Protein AF-A0A929YK50-F1 (afdb_monomer_lite)

pLDDT: mean 88.08, std 14.33, range [38.28, 97.81]

Radius of gyration: 33.4 Å; chains: 1; bounding box: 66×20×93 Å

Structure (mmCIF, N/CA/C/O backbone):
data_AF-A0A929YK50-F1
#
_entry.id   AF-A0A929YK50-F1
#
loop_
_atom_site.group_PDB
_atom_site.id
_atom_site.type_symbol
_atom_site.label_atom_id
_atom_site.label_alt_id
_atom_site.label_comp_id
_atom_site.label_asym_id
_atom_site.label_entity_id
_atom_site.label_seq_id
_atom_site.pdbx_PDB_ins_code
_atom_site.Cartn_x
_atom_site.Cartn_y
_atom_site.Cartn_z
_atom_site.occupancy
_atom_site.B_iso_or_equiv
_atom_site.auth_seq_id
_atom_site.auth_comp_id
_atom_site.auth_asym_id
_atom_site.auth_atom_id
_atom_site.pdbx_PDB_model_num
ATOM 1 N N . MET A 1 1 ? 40.338 -12.571 -64.284 1.00 38.28 1 MET A N 1
ATOM 2 C CA . MET A 1 1 ? 40.535 -12.335 -62.837 1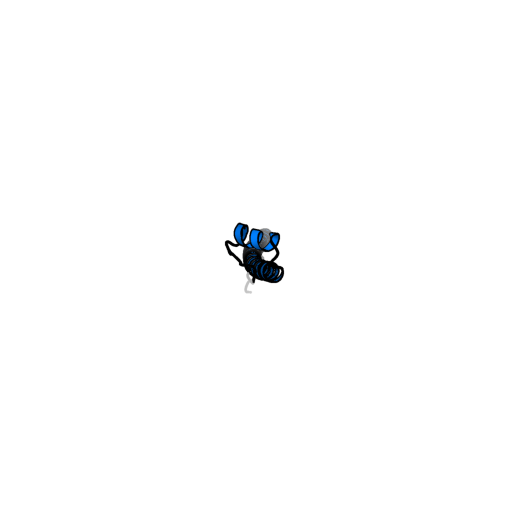.00 38.28 1 MET A CA 1
ATOM 3 C C . MET A 1 1 ? 39.320 -11.577 -62.327 1.00 38.28 1 MET A C 1
ATOM 5 O O . MET A 1 1 ? 39.094 -10.462 -62.776 1.00 38.28 1 MET A O 1
ATOM 9 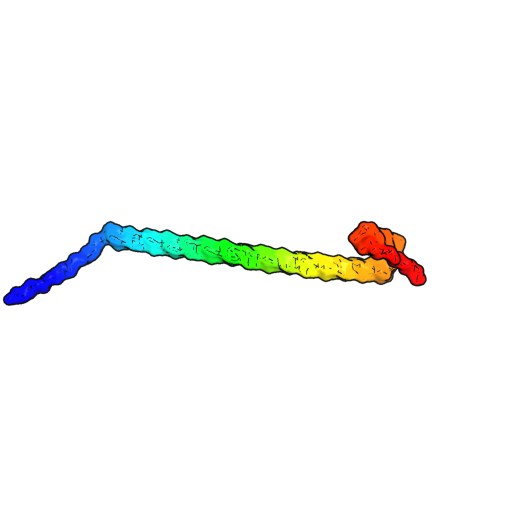N N . ALA A 1 2 ? 38.474 -12.205 -61.509 1.00 47.66 2 ALA A N 1
ATOM 10 C CA . ALA A 1 2 ? 37.271 -11.559 -60.988 1.00 47.66 2 ALA A CA 1
ATOM 11 C C . ALA A 1 2 ? 37.659 -10.626 -59.831 1.00 47.66 2 ALA A C 1
ATOM 13 O O . ALA A 1 2 ? 38.195 -11.083 -58.823 1.00 47.66 2 ALA A O 1
ATOM 14 N N . GLN A 1 3 ? 37.418 -9.322 -59.985 1.00 47.88 3 GLN A N 1
ATOM 15 C CA . GLN A 1 3 ? 37.553 -8.355 -58.897 1.00 47.88 3 GLN A CA 1
ATOM 16 C C . GLN A 1 3 ? 36.531 -8.698 -57.809 1.00 47.88 3 GLN A C 1
ATOM 18 O O . GLN A 1 3 ? 35.322 -8.538 -57.996 1.00 47.88 3 GLN A O 1
ATOM 23 N N . VAL A 1 4 ? 37.020 -9.174 -56.666 1.00 53.16 4 VAL A N 1
ATOM 24 C CA . VAL A 1 4 ? 36.219 -9.312 -55.450 1.00 53.16 4 VAL A CA 1
ATOM 25 C C . VAL A 1 4 ? 35.780 -7.904 -55.048 1.00 53.16 4 V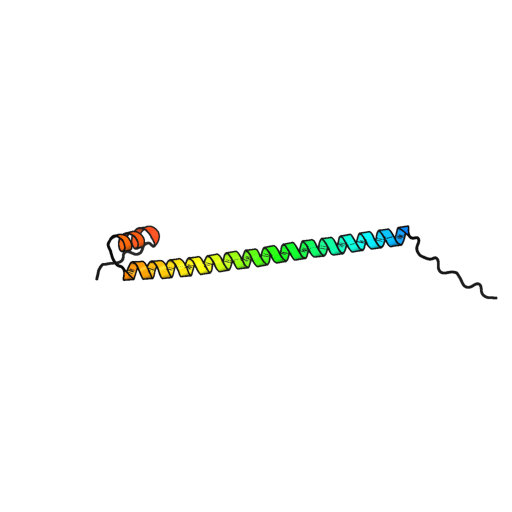AL A C 1
ATOM 27 O O . VAL A 1 4 ? 36.600 -7.080 -54.644 1.00 53.16 4 VAL A O 1
ATOM 30 N N . LYS A 1 5 ? 34.487 -7.598 -55.208 1.00 55.16 5 LYS A N 1
ATOM 31 C CA . LYS A 1 5 ? 33.896 -6.351 -54.711 1.00 55.16 5 LYS A CA 1
ATOM 32 C C . LYS A 1 5 ? 34.105 -6.302 -53.198 1.00 55.16 5 LYS A C 1
ATOM 34 O O . LYS A 1 5 ? 33.455 -7.040 -52.461 1.00 55.16 5 LYS A O 1
ATOM 39 N N . SER A 1 6 ? 35.011 -5.432 -52.756 1.00 59.38 6 SER A N 1
ATOM 40 C CA . SER A 1 6 ? 35.192 -5.102 -51.345 1.00 59.38 6 SER A CA 1
ATOM 41 C C . SER A 1 6 ? 33.844 -4.662 -50.766 1.00 59.38 6 SER A C 1
ATOM 43 O O . SER A 1 6 ? 33.233 -3.699 -51.244 1.00 59.38 6 SER A O 1
ATOM 45 N N . LYS A 1 7 ? 33.331 -5.412 -49.783 1.00 60.72 7 LYS A N 1
ATOM 46 C CA . LYS A 1 7 ? 32.156 -5.001 -49.010 1.00 60.72 7 LYS A CA 1
ATOM 47 C C . LYS A 1 7 ? 32.546 -3.724 -48.268 1.00 60.72 7 LYS A C 1
ATOM 49 O O . LYS A 1 7 ? 33.424 -3.764 -47.416 1.00 60.72 7 LYS A O 1
ATOM 54 N N . LYS A 1 8 ? 31.902 -2.599 -48.594 1.00 62.97 8 LYS A N 1
ATOM 55 C CA . LYS A 1 8 ? 32.054 -1.347 -47.839 1.00 62.97 8 LYS A CA 1
ATOM 56 C C . LYS A 1 8 ? 31.705 -1.613 -46.375 1.00 62.97 8 LYS A C 1
ATOM 58 O O . LYS A 1 8 ? 30.544 -1.887 -46.071 1.00 62.97 8 LYS A O 1
ATOM 63 N N . GLU A 1 9 ? 32.695 -1.517 -45.495 1.00 64.50 9 GLU A N 1
ATOM 64 C CA . GLU A 1 9 ? 32.456 -1.492 -44.057 1.00 64.50 9 GLU A CA 1
ATOM 65 C C . GLU A 1 9 ? 31.566 -0.285 -43.714 1.00 64.50 9 GLU A C 1
ATOM 67 O O . GLU A 1 9 ? 31.734 0.802 -44.287 1.00 64.50 9 GLU A O 1
ATOM 72 N N . PRO A 1 10 ? 30.558 -0.458 -42.843 1.00 61.28 10 PRO A N 1
ATOM 73 C CA . PRO A 1 10 ? 29.714 0.650 -42.425 1.00 61.28 10 PRO A CA 1
ATOM 74 C C . PRO A 1 10 ? 30.572 1.703 -41.715 1.00 61.28 10 PRO A C 1
ATOM 76 O O . PRO A 1 10 ? 31.360 1.375 -40.833 1.00 61.28 10 PRO A O 1
ATOM 79 N N . SER A 1 11 ? 30.426 2.978 -42.101 1.00 64.44 11 SER A N 1
ATOM 80 C CA . SER A 1 11 ? 31.216 4.052 -41.492 1.00 64.44 11 SER A CA 1
ATOM 81 C C . SER A 1 11 ? 30.946 4.131 -39.980 1.00 64.44 11 SER A C 1
ATOM 83 O O . SER A 1 11 ? 29.807 3.915 -39.553 1.00 64.44 11 SER A O 1
ATOM 85 N N . PRO A 1 12 ? 31.950 4.474 -39.156 1.00 65.88 12 PRO A N 1
ATOM 86 C CA . PRO A 1 12 ? 31.825 4.495 -37.696 1.00 65.88 12 PRO A CA 1
ATOM 87 C C . PRO A 1 12 ? 30.673 5.385 -37.198 1.00 65.88 12 PRO A C 1
ATOM 89 O O . PRO A 1 12 ? 29.994 5.024 -36.240 1.00 65.88 12 PRO A O 1
ATOM 92 N N . MET A 1 13 ? 30.364 6.480 -37.909 1.00 64.88 13 MET A N 1
ATOM 93 C CA . MET A 1 13 ? 29.193 7.330 -37.632 1.00 64.88 13 MET A CA 1
ATOM 94 C C . MET A 1 13 ? 27.856 6.574 -37.720 1.00 64.88 13 MET A C 1
ATOM 96 O O . MET A 1 13 ? 26.947 6.830 -36.936 1.00 64.88 13 MET A O 1
ATOM 100 N N . LYS A 1 14 ? 27.713 5.616 -38.647 1.00 71.06 14 LYS A N 1
ATOM 101 C CA . LYS A 1 14 ? 26.485 4.810 -38.764 1.00 71.06 14 LYS A CA 1
ATOM 102 C C . LYS A 1 14 ? 26.341 3.831 -37.601 1.00 71.06 14 LYS A C 1
ATOM 104 O O . LYS A 1 14 ? 25.232 3.639 -37.113 1.00 71.06 14 LYS A O 1
ATOM 109 N N . LEU A 1 15 ? 27.448 3.243 -37.144 1.00 71.69 15 LEU A N 1
ATOM 110 C CA . LEU A 1 15 ? 27.449 2.306 -36.018 1.00 71.69 15 LEU A CA 1
ATOM 111 C C . LEU A 1 15 ? 27.122 3.016 -34.692 1.00 71.69 15 LEU A C 1
ATOM 113 O O . LEU A 1 15 ? 26.332 2.507 -33.901 1.00 71.69 15 LEU A O 1
ATOM 117 N N . GLN A 1 16 ? 27.666 4.221 -34.488 1.00 76.69 16 GLN A N 1
ATOM 118 C CA . GLN A 1 16 ? 27.383 5.063 -33.318 1.00 76.69 16 GLN A CA 1
ATOM 119 C C . GLN A 1 16 ? 25.905 5.462 -33.232 1.00 76.69 16 GLN A C 1
ATOM 121 O O . GLN A 1 16 ? 25.301 5.341 -32.168 1.00 76.69 16 GLN A O 1
ATOM 126 N N . ASN A 1 17 ? 25.294 5.860 -34.353 1.00 83.06 17 ASN A N 1
ATOM 127 C CA . ASN A 1 17 ? 23.871 6.206 -34.387 1.00 83.06 17 ASN A CA 1
ATOM 128 C C . ASN A 1 17 ? 22.972 5.002 -34.070 1.00 83.06 17 ASN A C 1
ATOM 130 O O . ASN A 1 17 ? 21.992 5.150 -33.345 1.00 83.06 17 ASN A O 1
ATOM 134 N N . ILE A 1 18 ? 23.312 3.803 -34.559 1.00 86.62 18 ILE A N 1
ATOM 135 C CA . ILE A 1 18 ? 22.580 2.573 -34.213 1.00 86.62 18 ILE A CA 1
ATOM 136 C C . ILE A 1 18 ? 22.714 2.278 -32.714 1.00 86.62 18 ILE A C 1
ATOM 138 O O . ILE A 1 18 ? 21.712 1.999 -32.059 1.00 86.62 18 ILE A O 1
ATOM 142 N N . GLY A 1 19 ? 23.924 2.393 -32.157 1.00 88.19 19 GLY A N 1
ATOM 143 C CA . GLY A 1 19 ? 24.158 2.215 -30.722 1.00 88.19 19 GLY A CA 1
ATOM 144 C C . GLY A 1 19 ? 23.336 3.182 -29.867 1.00 88.19 19 GLY A C 1
ATOM 145 O O . GLY A 1 19 ? 22.711 2.763 -28.894 1.00 88.19 19 GLY A O 1
ATOM 146 N N . LEU A 1 20 ? 23.259 4.454 -30.271 1.00 92.56 20 LEU A N 1
ATOM 147 C CA . LEU A 1 20 ? 22.444 5.465 -29.597 1.00 92.56 20 LEU A CA 1
ATOM 148 C C . LEU A 1 20 ? 20.950 5.109 -29.630 1.00 92.56 20 LEU A C 1
ATOM 150 O O . LEU A 1 20 ? 20.283 5.171 -28.600 1.00 92.56 20 LEU A O 1
ATOM 154 N N . VAL A 1 21 ? 20.427 4.692 -30.787 1.00 93.50 21 VAL A N 1
ATOM 155 C CA . VAL A 1 21 ? 19.017 4.286 -30.925 1.00 93.50 21 VAL A CA 1
ATOM 156 C C . VAL A 1 21 ? 18.705 3.083 -30.035 1.00 93.50 21 VAL A C 1
ATOM 158 O O . VAL A 1 21 ? 17.691 3.084 -29.339 1.00 93.50 21 VAL A O 1
ATOM 161 N N . VAL A 1 22 ? 19.586 2.081 -29.997 1.00 95.19 22 VAL A N 1
ATOM 162 C CA . VAL A 1 22 ? 19.417 0.905 -29.130 1.00 95.19 22 VAL A CA 1
ATOM 163 C C . VAL A 1 22 ? 19.411 1.306 -27.652 1.00 95.19 22 VAL A C 1
ATOM 165 O O . VAL A 1 22 ? 18.535 0.867 -26.908 1.00 95.19 22 VAL A O 1
ATOM 168 N N . LEU A 1 23 ? 20.327 2.181 -27.227 1.00 96.00 23 LEU A N 1
ATOM 169 C CA . LEU A 1 23 ? 20.372 2.680 -25.848 1.00 96.00 23 LEU A CA 1
ATOM 170 C C . LEU A 1 23 ? 19.097 3.433 -25.458 1.00 96.00 23 LEU A C 1
ATOM 172 O O . LEU A 1 23 ? 18.581 3.231 -24.357 1.00 96.00 23 LEU A O 1
ATOM 176 N N . ILE A 1 24 ? 18.556 4.257 -26.359 1.00 96.31 24 ILE A N 1
ATOM 177 C CA . ILE A 1 24 ? 17.289 4.964 -26.134 1.00 96.31 24 ILE A CA 1
ATOM 178 C C . ILE A 1 24 ? 16.147 3.958 -25.950 1.00 96.31 24 ILE A C 1
ATOM 180 O O . ILE A 1 24 ? 15.381 4.076 -24.995 1.00 96.31 24 ILE A O 1
ATOM 184 N N . LEU A 1 25 ? 16.052 2.940 -26.809 1.00 96.62 25 LEU A N 1
ATOM 185 C CA . LEU A 1 25 ? 14.995 1.927 -26.721 1.00 96.62 25 LEU A CA 1
ATOM 186 C C . LEU A 1 25 ? 15.067 1.120 -25.418 1.00 96.62 25 LEU A C 1
ATOM 188 O O . LEU A 1 25 ? 14.042 0.928 -24.764 1.00 96.62 25 LEU A O 1
ATOM 192 N N . ILE A 1 26 ? 16.267 0.699 -25.007 1.00 97.12 26 ILE A N 1
ATOM 193 C CA . ILE A 1 26 ? 16.477 -0.006 -23.732 1.00 97.12 26 ILE A CA 1
ATOM 194 C C . ILE A 1 26 ? 16.083 0.890 -22.552 1.00 97.12 26 ILE A C 1
ATOM 196 O O . ILE A 1 26 ? 15.411 0.438 -21.622 1.00 97.12 26 ILE A O 1
ATOM 200 N N . SER A 1 27 ? 16.458 2.169 -22.600 1.00 96.88 27 SER A N 1
ATOM 201 C CA . SER A 1 27 ? 16.124 3.132 -21.546 1.00 96.88 27 SER A CA 1
ATOM 202 C C . SER A 1 27 ? 14.611 3.330 -21.431 1.00 96.88 27 SER A C 1
ATOM 204 O O . SER A 1 27 ? 14.066 3.265 -20.332 1.00 96.88 27 SER A O 1
ATOM 206 N N . LEU A 1 28 ? 13.908 3.488 -22.558 1.00 97.19 28 LEU A N 1
ATOM 207 C CA . LEU A 1 28 ? 12.448 3.614 -22.582 1.00 97.19 28 LEU A CA 1
ATOM 208 C C . LEU A 1 28 ? 11.750 2.357 -22.055 1.00 97.19 28 LEU A C 1
ATOM 210 O O . LEU A 1 28 ? 10.831 2.467 -21.243 1.00 97.19 28 LEU A O 1
ATOM 214 N N . ALA A 1 29 ? 12.209 1.169 -22.458 1.00 97.06 29 ALA A N 1
ATOM 215 C CA . ALA A 1 29 ? 11.682 -0.093 -21.944 1.00 97.06 29 ALA A CA 1
ATOM 216 C C . ALA A 1 29 ? 11.875 -0.203 -20.422 1.00 97.06 29 ALA A C 1
ATOM 218 O O . ALA A 1 29 ? 10.956 -0.591 -19.703 1.00 97.06 29 ALA A O 1
ATOM 219 N N . THR A 1 30 ? 13.040 0.209 -19.919 1.00 97.69 30 THR A N 1
ATOM 220 C CA . THR A 1 30 ? 13.351 0.206 -18.483 1.00 97.69 30 THR A CA 1
ATOM 221 C C . THR A 1 30 ? 12.434 1.156 -17.711 1.00 97.69 30 THR A C 1
ATOM 223 O O . THR A 1 30 ? 11.883 0.781 -16.677 1.00 97.69 30 THR A O 1
ATOM 226 N N . ILE A 1 31 ? 12.211 2.370 -18.225 1.00 97.81 31 ILE A N 1
ATOM 227 C CA . ILE A 1 31 ? 11.284 3.339 -17.623 1.00 97.81 31 ILE A CA 1
ATOM 228 C C . ILE A 1 31 ? 9.859 2.771 -17.590 1.00 97.81 31 ILE A C 1
ATOM 230 O O . ILE A 1 31 ? 9.209 2.824 -16.547 1.00 97.81 31 ILE A O 1
ATOM 234 N N . ALA A 1 32 ? 9.386 2.183 -18.692 1.00 97.56 32 ALA A N 1
ATOM 235 C CA . ALA A 1 32 ? 8.051 1.594 -18.764 1.00 97.56 32 ALA A CA 1
ATOM 236 C C . ALA A 1 32 ? 7.863 0.460 -17.741 1.00 97.56 32 ALA A C 1
ATOM 238 O O . ALA A 1 32 ? 6.860 0.433 -17.027 1.00 97.56 32 ALA A O 1
ATOM 239 N N . LEU A 1 33 ? 8.848 -0.436 -17.614 1.00 97.81 33 LEU A N 1
ATOM 240 C CA . LEU A 1 33 ? 8.822 -1.516 -16.625 1.00 97.81 33 LEU A CA 1
ATOM 241 C C . LEU A 1 33 ? 8.799 -0.980 -15.189 1.00 97.81 33 LEU A C 1
ATOM 243 O O . LEU A 1 33 ? 8.018 -1.467 -14.374 1.00 97.81 33 LEU A O 1
ATOM 247 N N . ASN A 1 34 ? 9.590 0.052 -14.886 1.00 97.62 34 ASN A N 1
ATOM 248 C CA . ASN A 1 34 ? 9.591 0.676 -13.563 1.00 97.62 34 ASN A CA 1
ATOM 249 C C . ASN A 1 34 ? 8.237 1.311 -13.222 1.00 97.62 34 ASN A C 1
ATOM 251 O O . ASN A 1 34 ? 7.759 1.152 -12.101 1.00 97.62 34 ASN A O 1
ATOM 255 N N . ILE A 1 35 ? 7.579 1.973 -14.179 1.00 97.69 35 ILE A N 1
ATOM 256 C CA . ILE A 1 35 ? 6.232 2.532 -13.976 1.00 97.69 35 ILE A CA 1
ATOM 257 C C . ILE A 1 35 ? 5.228 1.417 -13.654 1.00 97.69 35 ILE A C 1
ATOM 259 O O . ILE A 1 35 ? 4.445 1.541 -12.711 1.00 97.69 35 ILE A O 1
ATOM 263 N N . ILE A 1 36 ? 5.266 0.310 -14.401 1.00 97.38 36 ILE A N 1
ATOM 264 C CA . ILE A 1 36 ? 4.388 -0.844 -14.160 1.00 97.38 36 ILE A CA 1
ATOM 265 C C . ILE A 1 36 ? 4.643 -1.433 -12.767 1.00 97.38 36 ILE A C 1
ATOM 267 O O . ILE A 1 36 ? 3.689 -1.685 -12.029 1.00 97.38 36 ILE A O 1
ATOM 271 N N . LEU A 1 37 ? 5.911 -1.608 -12.385 1.00 97.69 37 LEU A N 1
ATOM 272 C CA . LEU A 1 37 ? 6.291 -2.145 -11.080 1.00 97.69 37 LEU A CA 1
ATOM 273 C C . LEU A 1 37 ? 5.781 -1.254 -9.940 1.00 97.69 37 LEU A C 1
ATOM 275 O O . LEU A 1 37 ? 5.159 -1.752 -9.004 1.00 97.69 37 LEU A O 1
ATOM 279 N N . VAL A 1 38 ? 5.989 0.062 -10.036 1.00 97.25 38 VAL A N 1
ATOM 280 C CA . VAL A 1 38 ? 5.518 1.028 -9.031 1.00 97.25 38 VAL A CA 1
ATOM 281 C C . VAL A 1 38 ? 3.996 0.981 -8.903 1.00 97.25 38 VAL A C 1
ATOM 283 O O . VAL A 1 38 ? 3.477 0.949 -7.787 1.00 97.25 38 VAL A O 1
ATOM 286 N N . ASN A 1 39 ? 3.270 0.904 -10.020 1.00 96.06 39 ASN A N 1
ATOM 287 C CA . ASN A 1 39 ? 1.810 0.800 -10.002 1.00 96.06 39 ASN A CA 1
ATOM 288 C C . ASN A 1 39 ? 1.326 -0.506 -9.353 1.00 96.06 39 ASN A C 1
ATOM 290 O O . ASN A 1 39 ? 0.384 -0.490 -8.553 1.00 96.06 39 ASN A O 1
ATOM 294 N N . ALA A 1 40 ? 1.975 -1.632 -9.658 1.00 96.62 40 ALA A N 1
ATOM 295 C CA . ALA A 1 40 ? 1.648 -2.925 -9.066 1.00 96.62 40 ALA A CA 1
ATOM 296 C C . ALA A 1 40 ? 1.904 -2.926 -7.551 1.00 96.62 40 ALA A C 1
ATOM 298 O O . ALA A 1 40 ? 1.011 -3.266 -6.773 1.00 96.62 40 ALA A O 1
ATOM 299 N N . VAL A 1 41 ? 3.082 -2.463 -7.122 1.00 97.19 41 VAL A N 1
ATOM 300 C CA . VAL A 1 41 ? 3.445 -2.351 -5.701 1.00 97.19 41 VAL A CA 1
ATOM 301 C C . VAL A 1 41 ? 2.488 -1.411 -4.968 1.00 97.19 41 VAL A C 1
ATOM 303 O O . VAL A 1 41 ? 1.969 -1.767 -3.912 1.00 97.19 41 VAL A O 1
ATOM 306 N N . GLY A 1 42 ? 2.171 -0.249 -5.545 1.00 96.62 42 GLY A N 1
ATOM 307 C CA . GLY A 1 42 ? 1.218 0.693 -4.959 1.00 96.62 42 GLY A CA 1
ATOM 308 C C . GLY A 1 42 ? -0.186 0.102 -4.795 1.00 96.62 42 GLY A C 1
ATOM 309 O O . GLY A 1 42 ? -0.850 0.354 -3.790 1.00 96.62 42 GLY A O 1
ATOM 310 N N . THR A 1 43 ? -0.630 -0.724 -5.744 1.00 96.31 43 THR A N 1
ATOM 311 C CA . THR A 1 43 ? -1.922 -1.425 -5.656 1.00 96.31 43 THR A CA 1
ATOM 312 C C . THR A 1 43 ? -1.920 -2.458 -4.531 1.00 96.31 43 THR A C 1
ATOM 314 O O . THR A 1 43 ? -2.864 -2.504 -3.742 1.00 96.31 43 THR A O 1
ATOM 317 N N . ILE A 1 44 ? -0.843 -3.240 -4.406 1.00 97.12 44 ILE A N 1
ATOM 318 C CA . ILE A 1 44 ? -0.688 -4.233 -3.335 1.00 97.12 44 ILE A CA 1
ATOM 319 C C . ILE A 1 44 ? -0.683 -3.552 -1.963 1.00 97.12 44 ILE A C 1
ATOM 321 O O . ILE A 1 44 ? -1.399 -3.999 -1.071 1.00 97.12 44 ILE A O 1
ATOM 325 N N . ILE A 1 45 ? 0.052 -2.447 -1.803 1.00 97.06 45 ILE A N 1
ATOM 326 C CA . ILE A 1 45 ? 0.098 -1.687 -0.543 1.00 97.06 45 ILE A CA 1
ATOM 327 C C . ILE A 1 45 ? -1.297 -1.188 -0.158 1.00 97.06 45 ILE A C 1
ATOM 329 O O . ILE A 1 45 ? -1.717 -1.367 0.983 1.00 97.06 45 ILE A O 1
ATOM 333 N N . LYS A 1 46 ? -2.047 -0.608 -1.104 1.00 96.25 46 LYS A N 1
ATOM 334 C CA . LYS A 1 46 ? -3.420 -0.140 -0.846 1.00 96.25 46 LYS A CA 1
ATOM 335 C C . LYS A 1 46 ? -4.338 -1.279 -0.407 1.00 96.25 46 LYS A C 1
ATOM 337 O O . LYS A 1 46 ? -5.104 -1.112 0.540 1.00 96.25 46 LYS A O 1
ATOM 342 N N . LEU A 1 47 ? -4.248 -2.434 -1.067 1.00 95.50 47 LEU A N 1
ATOM 343 C CA . LEU A 1 47 ? -5.048 -3.605 -0.715 1.00 95.50 47 LEU A CA 1
ATOM 344 C C . LEU A 1 47 ? -4.680 -4.139 0.676 1.00 95.50 47 LEU A C 1
ATOM 346 O O . LEU A 1 47 ? -5.563 -4.394 1.493 1.00 95.50 47 LEU A O 1
ATOM 350 N N . GLN A 1 48 ? -3.383 -4.251 0.971 1.00 94.88 48 GLN A N 1
ATOM 351 C CA . GLN A 1 48 ? -2.892 -4.662 2.286 1.00 94.88 48 GLN A CA 1
ATOM 352 C C . GLN A 1 48 ? -3.350 -3.701 3.382 1.00 94.88 48 GLN A C 1
ATOM 354 O O . GLN A 1 48 ? -3.819 -4.153 4.422 1.00 94.88 48 GLN A O 1
ATOM 359 N N . GLN A 1 49 ? -3.283 -2.392 3.141 1.00 95.94 49 GLN A N 1
ATOM 360 C CA . GLN A 1 49 ? -3.749 -1.386 4.091 1.00 95.94 49 GLN A CA 1
ATOM 361 C C . GLN A 1 49 ? -5.261 -1.491 4.335 1.00 95.94 49 GLN A C 1
ATOM 363 O O . GLN A 1 49 ? -5.700 -1.419 5.480 1.00 95.94 49 GLN A O 1
ATOM 368 N N . ALA A 1 50 ? -6.065 -1.716 3.291 1.00 95.50 50 ALA A N 1
ATOM 369 C CA . ALA A 1 50 ? -7.508 -1.906 3.432 1.00 95.50 50 ALA A CA 1
ATOM 370 C C . ALA A 1 50 ? -7.852 -3.170 4.242 1.00 95.50 50 ALA A C 1
ATOM 372 O O . ALA A 1 50 ? -8.692 -3.122 5.146 1.00 95.50 50 ALA A O 1
ATOM 373 N N . HIS A 1 51 ? -7.176 -4.289 3.962 1.00 94.50 51 HIS A N 1
ATOM 374 C CA . HIS A 1 51 ? -7.345 -5.532 4.718 1.00 94.50 51 HIS A CA 1
ATOM 375 C C . HIS A 1 51 ? -6.903 -5.375 6.175 1.00 94.50 51 HIS A C 1
ATOM 377 O O . HIS A 1 51 ? -7.631 -5.778 7.082 1.00 94.50 51 HIS A O 1
ATOM 383 N N . PHE A 1 52 ? -5.752 -4.742 6.406 1.00 95.06 52 PHE A N 1
ATOM 384 C CA . PHE A 1 52 ? -5.246 -4.475 7.747 1.00 95.06 52 PHE A CA 1
ATOM 385 C C . PHE A 1 52 ? -6.212 -3.598 8.546 1.00 95.06 52 PHE A C 1
ATOM 387 O O . PHE A 1 52 ? -6.575 -3.964 9.658 1.00 95.06 52 PHE A O 1
ATOM 394 N N . ASN A 1 53 ? -6.698 -2.495 7.969 1.00 94.12 53 ASN A N 1
ATOM 395 C CA . ASN A 1 53 ? -7.659 -1.613 8.634 1.00 94.12 53 ASN A CA 1
ATOM 396 C C . ASN A 1 53 ? -8.963 -2.343 8.975 1.00 94.12 53 ASN A C 1
ATOM 398 O O . ASN A 1 53 ? -9.520 -2.147 10.052 1.00 94.12 53 ASN A O 1
ATOM 402 N N . THR A 1 54 ? -9.436 -3.214 8.082 1.00 94.69 54 THR A N 1
ATOM 403 C CA . THR A 1 54 ? -10.632 -4.029 8.330 1.00 94.69 54 THR A CA 1
ATOM 404 C C . THR A 1 54 ? -10.420 -4.959 9.524 1.00 94.69 54 THR A C 1
ATOM 406 O O . THR A 1 54 ? -11.233 -4.967 10.448 1.00 94.69 54 THR A O 1
ATOM 409 N N . LEU A 1 55 ? -9.306 -5.697 9.541 1.00 95.12 55 LEU A N 1
ATOM 410 C CA . LEU A 1 55 ? -8.978 -6.624 10.624 1.00 95.12 55 LEU A CA 1
ATOM 411 C C . LEU A 1 55 ? -8.738 -5.894 11.953 1.00 95.12 55 LEU A C 1
ATOM 413 O O . LEU A 1 55 ? -9.193 -6.350 13.004 1.00 95.12 55 LEU A O 1
ATOM 417 N N . TYR A 1 56 ? -8.058 -4.748 11.905 1.00 94.94 56 TYR A N 1
ATOM 418 C CA . TYR A 1 56 ? -7.826 -3.891 13.061 1.00 94.94 56 TYR A CA 1
ATOM 419 C C . TYR A 1 56 ? -9.153 -3.424 13.661 1.00 94.94 56 TYR A C 1
ATOM 421 O O . TYR A 1 56 ? -9.380 -3.619 14.852 1.00 94.94 56 TYR A O 1
ATOM 429 N N . ASN A 1 57 ? -10.067 -2.903 12.836 1.00 94.00 57 ASN A N 1
ATOM 430 C CA . ASN A 1 57 ? -11.380 -2.453 13.295 1.00 94.00 57 ASN A CA 1
ATOM 431 C C . ASN A 1 57 ? -12.202 -3.603 13.889 1.00 94.00 57 ASN A C 1
ATOM 433 O O . ASN A 1 57 ? -12.827 -3.433 14.930 1.00 94.00 57 ASN A O 1
ATOM 437 N N . GLN A 1 58 ? -12.179 -4.790 13.275 1.00 95.12 58 GLN A N 1
ATOM 438 C CA . GLN A 1 58 ? -12.861 -5.970 13.817 1.00 95.12 58 GLN A CA 1
ATOM 439 C C . GLN A 1 58 ? -12.298 -6.381 15.181 1.00 95.12 58 GLN A C 1
ATOM 441 O O . GLN A 1 58 ? -13.061 -6.608 16.120 1.00 95.12 58 GLN A O 1
ATOM 446 N N . THR A 1 59 ? -10.970 -6.432 15.300 1.00 95.25 59 THR A N 1
ATOM 447 C CA . THR A 1 59 ? -10.285 -6.762 16.557 1.00 95.25 59 THR A CA 1
ATOM 448 C C . THR A 1 59 ? -10.583 -5.724 17.633 1.00 95.25 59 THR A C 1
ATOM 450 O O . THR A 1 59 ? -10.911 -6.085 18.758 1.00 95.25 59 THR A O 1
ATOM 453 N N . LYS A 1 60 ? -10.543 -4.435 17.285 1.00 95.81 60 LYS A N 1
ATOM 454 C CA . LYS A 1 60 ? -10.848 -3.333 18.201 1.00 95.81 60 LYS A CA 1
ATOM 455 C C . LYS A 1 60 ? -12.299 -3.382 18.675 1.00 95.81 60 LYS A C 1
ATOM 457 O O . LYS A 1 60 ? -12.546 -3.269 19.868 1.00 95.81 60 LYS A O 1
ATOM 462 N N . VAL A 1 61 ? -13.260 -3.615 17.779 1.00 96.19 61 VAL A N 1
ATOM 463 C CA . VAL A 1 61 ? -14.672 -3.796 18.156 1.00 96.19 61 VAL A CA 1
ATOM 464 C C . VAL A 1 61 ? -14.846 -4.987 19.097 1.00 96.19 61 VAL A C 1
ATOM 466 O O . VAL A 1 61 ? -15.619 -4.894 20.048 1.00 96.19 61 VAL A O 1
ATOM 469 N N . LEU A 1 62 ? -14.151 -6.101 18.850 1.00 95.81 62 LEU A N 1
ATOM 470 C CA . LEU A 1 62 ? -14.201 -7.270 19.726 1.00 95.81 62 LEU A CA 1
ATOM 471 C C . LEU A 1 62 ? -13.646 -6.949 21.119 1.00 95.81 62 LEU A C 1
ATOM 473 O O . LEU A 1 62 ? -14.315 -7.232 22.106 1.00 95.81 62 LEU A O 1
ATOM 477 N N . ASP A 1 63 ? -12.476 -6.316 21.192 1.00 96.38 63 ASP A N 1
ATOM 478 C CA . ASP A 1 63 ? -11.846 -5.904 22.450 1.00 96.38 63 ASP A CA 1
ATOM 479 C C . ASP A 1 63 ? -12.760 -4.975 23.267 1.00 96.38 63 ASP A C 1
ATOM 481 O O . ASP A 1 63 ? -13.022 -5.221 24.443 1.00 96.38 63 ASP A O 1
ATOM 485 N N . LEU A 1 64 ? -13.367 -3.975 22.620 1.00 96.31 64 LEU A N 1
ATOM 486 C CA . LEU A 1 64 ? -14.319 -3.068 23.268 1.00 96.31 64 LEU A CA 1
ATOM 487 C C . LEU A 1 64 ? -15.568 -3.797 23.793 1.00 96.31 64 LEU A C 1
ATOM 489 O O . LEU A 1 64 ? -16.067 -3.475 24.874 1.00 96.31 64 LEU A O 1
ATOM 493 N N . LYS A 1 65 ? -16.078 -4.788 23.051 1.00 94.06 65 LYS A N 1
ATOM 494 C CA . LYS A 1 65 ? -17.215 -5.616 23.489 1.00 94.06 65 LYS A CA 1
ATOM 495 C C . LYS A 1 65 ? -16.857 -6.520 24.665 1.00 94.06 65 LYS A C 1
ATOM 497 O O . LYS A 1 65 ? -17.716 -6.754 25.507 1.00 94.06 65 LYS A O 1
ATOM 502 N N . VAL A 1 66 ? -15.622 -7.021 24.714 1.00 94.19 66 VAL A N 1
ATOM 503 C CA . VAL A 1 66 ? -15.120 -7.851 25.818 1.00 94.19 66 VAL A CA 1
ATOM 504 C C . VAL A 1 66 ? -14.909 -7.008 27.075 1.00 94.19 66 VAL A C 1
ATOM 506 O O . VAL A 1 66 ? -15.355 -7.412 28.145 1.00 94.19 66 VAL A O 1
ATOM 509 N N . ASN A 1 67 ? -14.296 -5.827 26.952 1.00 94.31 67 ASN A N 1
ATOM 510 C CA . ASN A 1 67 ? -14.071 -4.927 28.086 1.00 94.31 67 ASN A CA 1
ATOM 511 C C . 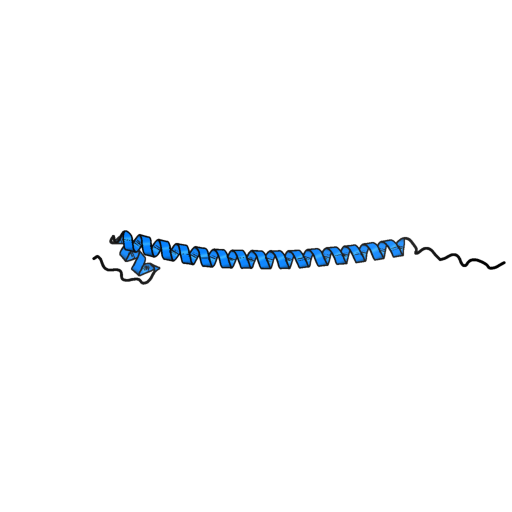ASN A 1 67 ? -15.395 -4.420 28.677 1.00 94.31 67 ASN A C 1
ATOM 513 O O . ASN A 1 67 ? -15.558 -4.405 29.895 1.00 94.31 67 ASN A O 1
ATOM 517 N N . ASN A 1 68 ? -16.349 -4.029 27.819 1.00 91.75 68 ASN A N 1
ATOM 518 C CA . ASN A 1 68 ? -17.710 -3.623 28.193 1.00 91.75 68 ASN A CA 1
ATOM 519 C C . ASN A 1 68 ? -17.778 -2.662 29.398 1.00 91.75 68 ASN A C 1
ATOM 521 O O . ASN A 1 68 ? -18.683 -2.727 30.239 1.00 91.75 68 ASN A O 1
ATOM 525 N N . ASP A 1 69 ? -16.825 -1.745 29.508 1.00 94.31 69 ASP A N 1
ATOM 526 C CA . ASP A 1 69 ? -16.929 -0.606 30.410 1.00 94.31 69 ASP A CA 1
ATOM 527 C C . ASP A 1 69 ? -17.687 0.546 29.722 1.00 94.31 69 ASP A C 1
ATOM 529 O O . ASP A 1 69 ? -18.103 0.463 28.562 1.00 94.31 69 ASP A O 1
ATOM 533 N N . GLU A 1 70 ? -17.962 1.615 30.465 1.00 94.31 70 GLU A N 1
ATOM 534 C CA . GLU A 1 70 ? -18.699 2.763 29.925 1.00 94.31 70 GLU A CA 1
ATOM 535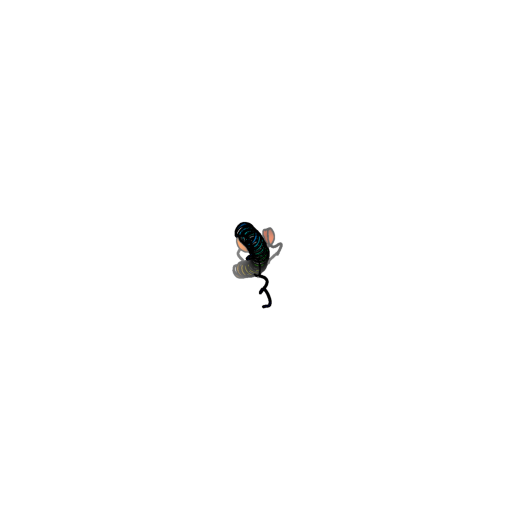 C C . GLU A 1 70 ? -17.953 3.454 28.783 1.00 94.31 70 GLU A C 1
ATOM 537 O O . GLU A 1 70 ? -18.572 3.822 27.783 1.00 94.31 70 GLU A O 1
ATOM 542 N N . SER A 1 71 ? -16.626 3.549 28.891 1.00 94.25 71 SER A N 1
ATOM 543 C CA . SER A 1 71 ? -15.774 4.115 27.846 1.00 94.25 71 SER A CA 1
ATOM 544 C C . SER A 1 71 ? -15.852 3.289 26.562 1.00 94.25 71 SER A C 1
ATOM 546 O O . SER A 1 71 ? -16.016 3.840 25.477 1.00 94.25 71 SER A O 1
ATOM 548 N N . SER A 1 72 ? -15.810 1.966 26.681 1.00 95.06 72 SER A N 1
ATOM 549 C CA . SER A 1 72 ? -15.810 1.030 25.564 1.00 95.06 72 SER A CA 1
ATOM 550 C C . SER A 1 72 ? -17.151 1.024 24.839 1.00 95.06 72 SER A C 1
ATOM 552 O O . SER A 1 72 ? -17.193 1.070 23.611 1.00 95.06 72 SER A O 1
ATOM 554 N N . ARG A 1 73 ? -18.266 1.049 25.583 1.00 94.56 73 ARG A N 1
ATOM 555 C CA . ARG A 1 73 ? -19.611 1.201 24.999 1.00 94.56 73 ARG A CA 1
ATOM 556 C C . ARG A 1 73 ? -19.783 2.543 24.292 1.00 94.56 73 ARG A C 1
ATOM 558 O O . ARG A 1 73 ? -20.382 2.593 23.220 1.00 94.56 73 ARG A O 1
ATOM 565 N N . LYS A 1 74 ? -19.252 3.623 24.874 1.00 95.00 74 LYS A N 1
ATOM 566 C CA . LYS A 1 74 ? -19.271 4.949 24.249 1.00 95.00 74 LYS A CA 1
ATOM 567 C C . LYS A 1 74 ? -18.479 4.946 22.941 1.00 95.00 74 LYS A C 1
ATOM 569 O O . LYS A 1 74 ? -19.002 5.399 21.928 1.00 95.00 74 LYS A O 1
ATOM 574 N N . GLU A 1 75 ? -17.282 4.362 22.936 1.00 95.50 75 GLU A N 1
ATOM 575 C CA . GLU A 1 75 ? -16.448 4.246 21.735 1.00 95.50 75 GLU A CA 1
ATOM 576 C C . GLU A 1 75 ? -17.137 3.406 20.642 1.00 95.50 75 GLU A C 1
ATOM 578 O O . GLU A 1 75 ? -17.182 3.809 19.480 1.00 95.50 75 GLU A O 1
ATOM 583 N N . LEU A 1 76 ? -17.758 2.278 21.012 1.00 95.44 76 LEU A N 1
ATOM 584 C CA . LEU A 1 76 ? -18.560 1.452 20.099 1.00 95.44 76 LEU A CA 1
ATOM 585 C C . LEU A 1 76 ? -19.709 2.236 19.456 1.00 95.44 76 LEU A C 1
ATOM 587 O O . LEU A 1 76 ? -19.948 2.099 18.255 1.00 95.44 76 LEU A O 1
ATOM 591 N N . LYS A 1 77 ? -20.398 3.080 20.226 1.00 95.31 77 LYS A N 1
ATOM 592 C CA . LYS A 1 77 ? -21.504 3.895 19.721 1.00 95.31 77 LYS A CA 1
ATOM 593 C C . LYS A 1 77 ? -21.024 5.034 18.824 1.00 95.31 77 LYS A C 1
ATOM 595 O O . LYS A 1 77 ? -21.588 5.230 17.753 1.00 95.31 77 LYS A O 1
ATOM 600 N N . GLU A 1 78 ? -19.994 5.764 19.242 1.00 95.31 78 GLU A N 1
ATOM 601 C CA . GLU A 1 78 ? -19.509 6.959 18.540 1.00 95.31 78 GLU A CA 1
ATOM 602 C C . GLU A 1 78 ? -18.757 6.624 17.248 1.00 95.31 78 GLU A C 1
ATOM 604 O O . GLU A 1 78 ? -18.993 7.263 16.225 1.00 95.31 78 GLU A O 1
ATOM 609 N N . TYR A 1 79 ? -17.883 5.615 17.271 1.00 94.06 79 TYR A N 1
ATOM 610 C CA . TYR A 1 79 ? -16.990 5.323 16.143 1.00 94.06 79 TYR A CA 1
ATOM 611 C C . TYR A 1 79 ? -17.451 4.152 15.278 1.00 94.06 79 TYR A C 1
ATOM 613 O O . TYR A 1 79 ? -17.094 4.085 14.102 1.00 94.06 79 TYR A O 1
ATOM 621 N N . TYR A 1 80 ? -18.250 3.238 15.834 1.00 92.38 80 TYR A N 1
ATOM 622 C CA . TYR A 1 80 ? -18.675 2.020 15.137 1.00 92.38 80 TYR A CA 1
ATOM 623 C C . TYR A 1 80 ? -20.196 1.904 14.981 1.00 92.38 80 TYR A C 1
ATOM 625 O O . TYR A 1 80 ? -20.660 0.960 14.345 1.00 92.38 80 TYR A O 1
ATOM 633 N N . ASN A 1 81 ? -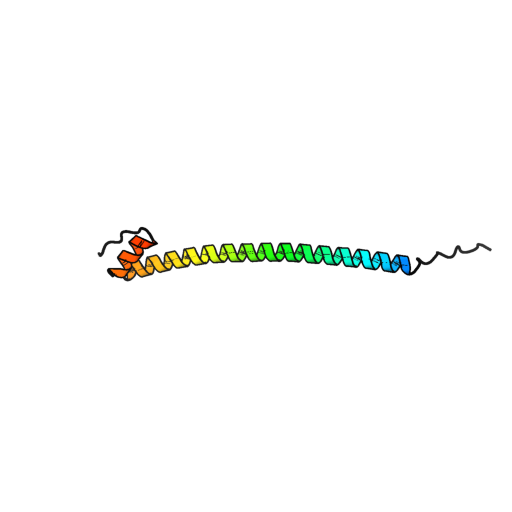20.975 2.860 15.511 1.00 93.81 81 ASN A N 1
ATOM 634 C CA . ASN A 1 81 ? -22.442 2.852 15.504 1.00 93.81 81 ASN A CA 1
ATOM 635 C C . ASN A 1 81 ? -23.048 1.551 16.078 1.00 93.81 81 ASN A C 1
ATOM 637 O O . ASN A 1 81 ? -24.052 1.035 15.588 1.00 93.81 81 ASN A O 1
ATOM 641 N N . ILE A 1 82 ? -22.409 0.996 17.111 1.00 92.75 82 ILE A N 1
ATOM 642 C CA . ILE A 1 82 ? -22.855 -0.208 17.817 1.00 92.75 82 ILE A CA 1
ATOM 643 C C . ILE A 1 82 ? -23.351 0.203 19.205 1.00 92.75 82 ILE A C 1
ATOM 645 O O . ILE A 1 82 ? -22.557 0.580 20.064 1.00 92.75 82 ILE A O 1
ATOM 649 N N . ASP A 1 83 ? -24.659 0.088 19.444 1.00 90.88 83 ASP A N 1
ATOM 650 C CA . ASP A 1 83 ? -25.250 0.300 20.771 1.00 90.88 83 ASP A CA 1
ATOM 651 C C . ASP A 1 83 ? -25.163 -0.994 21.597 1.00 90.88 83 ASP A C 1
ATOM 653 O O . ASP A 1 83 ? -26.061 -1.841 21.579 1.00 90.88 83 ASP A O 1
ATOM 657 N N . TYR A 1 84 ? -24.010 -1.198 22.239 1.00 90.44 84 TYR A N 1
ATOM 658 C CA . TYR A 1 84 ? -23.717 -2.407 23.007 1.00 90.44 84 TYR A CA 1
ATOM 659 C C . TYR A 1 84 ? -24.229 -2.275 24.441 1.00 90.44 84 TYR A C 1
ATOM 661 O O . TYR A 1 84 ? -23.913 -1.308 25.132 1.00 90.44 84 TYR A O 1
ATOM 669 N N . LYS A 1 85 ? -25.019 -3.248 24.902 1.00 86.19 85 LYS A N 1
ATOM 670 C CA . LYS A 1 85 ? -25.591 -3.238 26.252 1.00 86.19 85 LYS A CA 1
ATOM 671 C C . LYS A 1 85 ? -24.663 -3.944 27.233 1.00 86.19 85 LYS A C 1
ATOM 673 O O . LYS A 1 85 ? -23.897 -4.832 26.868 1.00 86.19 85 LYS A O 1
ATOM 678 N N . LYS A 1 86 ? -24.721 -3.508 28.488 1.00 79.00 86 LYS A N 1
ATOM 679 C CA . LYS A 1 86 ? -24.090 -4.232 29.586 1.00 79.00 86 LYS A CA 1
ATOM 680 C C . LYS A 1 86 ? -24.985 -5.427 29.915 1.00 79.00 86 LYS A C 1
ATOM 682 O O . LYS A 1 86 ? -26.160 -5.199 30.206 1.00 79.00 86 LYS A O 1
ATOM 687 N N . ASP A 1 87 ? -24.443 -6.634 29.776 1.00 71.38 87 ASP A N 1
ATOM 688 C CA . ASP A 1 87 ? -25.085 -7.860 30.263 1.00 71.38 87 ASP A CA 1
ATOM 689 C C . ASP A 1 87 ? -25.182 -7.843 31.798 1.00 71.38 87 ASP A C 1
ATOM 691 O O . ASP A 1 87 ? -24.274 -7.258 32.447 1.00 71.38 87 ASP A O 1
#

Secondary structure (DSSP, 8-state):
--------PPPHHHHHHHHHHHHHHHHHHHHHHHHHHHHHHHHHHHHHHHHHHHHHHHHHHHHHHHH--HHHHHHHHHHH---PPP-

Foldseek 3Di:
DDPDPPDDDDPPVVVVVVVVVVVVVVVVVVVVVVVVVVVVVVVVVVVVVVVVVVVVVVVLLVVLLVVVDPVSQVCCCPPVVDNRDDD

Sequence (87 aa):
MAQVKSKKEPSPMKLQNIGLVVLILISLATIALNIILVNAVGTIIKLQQAHFNTLYNQTKVLDLKVNNDESSRKELKEYYNIDYKKD